Protein AF-A0AAP4X7H2-F1 (afdb_monomer_lite)

Foldseek 3Di:
DVVVVVVVVVVVVVVPLWADQQPLVQLCVLLVVQVVCVVVVNDDADLVSLLSVLLNVLQVQWDWDDDDPLDIATDFDQCQLVLLVLLLVCVVCSVVVPDDDSVSSSSVSSNNNNLQNLCVLLVNNRGDPSNVLSVVSHPPGRRRSSVSSNVVNVSVDD

Radius of gyration: 16.93 Å; chains: 1; bounding box: 60×31×46 Å

Sequence (158 aa):
MYKLLMTILIIVYCSSVFAVEVDVVAACNERDEQKSAWLANSLSTSPVEAFMAGQCIGFESTKVSYWGYDKFSFESFSDLPKSCVEFVEKKEALLSFLSTSLSEAMHAGMCVGAIYKVAFECDRSYQISYLRVAKSINGLSSQGAINYIADHFDCNGY

pLDDT: mean 79.32, std 18.94, range [32.38, 97.06]

Secondary structure (DSSP, 8-state):
-HHHHHHHHHHHHHH--------HHHHHHHHHHHHHHHHTT-----HHHHHHHHHHHHHHHSEEEEEETTEEEEEPPTTHHHHHHHHHHHHHHHHHT-S--HHHHHHHHHHHHHHHHHHHHTT-TTS--HHHHHHTTTT--HHHHHHHHHHHTTTT--

Structure (mmCIF, N/CA/C/O backbone):
data_AF-A0AAP4X7H2-F1
#
_entry.id   AF-A0AAP4X7H2-F1
#
loop_
_atom_site.group_PDB
_atom_site.id
_atom_site.type_symbol
_atom_site.label_atom_id
_atom_site.label_alt_id
_atom_site.label_comp_id
_atom_site.label_asym_id
_atom_site.label_entity_id
_atom_site.label_seq_id
_atom_site.pdbx_PDB_ins_code
_atom_site.Cartn_x
_atom_site.Cartn_y
_atom_site.Cartn_z
_atom_site.occupancy
_atom_site.B_iso_or_equiv
_atom_site.auth_seq_id
_atom_site.auth_comp_id
_atom_site.auth_asym_id
_atom_site.auth_atom_id
_atom_site.pdbx_PDB_model_num
ATOM 1 N N . MET A 1 1 ? -40.773 6.706 -14.229 1.00 42.91 1 MET A N 1
ATOM 2 C CA . MET A 1 1 ? -39.605 7.561 -14.546 1.00 42.91 1 MET A CA 1
ATOM 3 C C . MET A 1 1 ? -38.570 7.611 -13.418 1.00 42.91 1 MET A C 1
ATOM 5 O O . MET A 1 1 ? -37.420 7.324 -13.705 1.00 42.91 1 MET A O 1
ATOM 9 N N . TYR A 1 2 ? -38.940 7.840 -12.148 1.00 40.31 2 TYR A N 1
ATOM 10 C CA . TYR A 1 2 ? -37.986 7.847 -11.015 1.00 40.31 2 TYR A CA 1
ATOM 11 C C . TYR A 1 2 ? -37.196 6.541 -10.802 1.00 40.31 2 TYR A C 1
ATOM 13 O O . TYR A 1 2 ? -36.005 6.587 -10.515 1.00 40.31 2 TYR A O 1
ATOM 21 N N . LYS A 1 3 ? -37.825 5.370 -10.994 1.00 32.53 3 LYS A N 1
ATOM 22 C CA . LYS A 1 3 ? -37.134 4.073 -10.868 1.00 32.53 3 LYS A CA 1
ATOM 23 C C . LYS A 1 3 ? -36.027 3.886 -11.912 1.00 32.53 3 LYS A C 1
ATOM 25 O O . LYS A 1 3 ? -34.976 3.380 -11.567 1.00 32.53 3 LYS A O 1
ATOM 30 N N . LEU A 1 4 ? -36.236 4.357 -13.145 1.00 36.34 4 LEU A N 1
ATOM 31 C CA . LEU A 1 4 ? -35.259 4.231 -14.235 1.00 36.34 4 LEU A CA 1
ATOM 32 C C . LEU A 1 4 ? -34.060 5.175 -14.032 1.00 36.34 4 LEU A C 1
ATOM 34 O O . LEU A 1 4 ? -32.928 4.781 -14.275 1.00 36.34 4 LEU A O 1
ATOM 38 N N . LEU A 1 5 ? -34.303 6.380 -13.500 1.00 40.66 5 LEU A N 1
ATOM 39 C CA . LEU A 1 5 ? -33.258 7.334 -13.103 1.00 40.66 5 LEU A CA 1
ATOM 40 C C . LEU A 1 5 ? -32.390 6.809 -11.947 1.00 40.66 5 LEU A C 1
ATOM 42 O O . LEU A 1 5 ? -31.172 6.940 -12.003 1.00 40.66 5 LEU A O 1
ATOM 46 N N . MET A 1 6 ? -32.990 6.153 -10.946 1.00 43.06 6 MET A N 1
ATOM 47 C CA . MET A 1 6 ? -32.245 5.512 -9.850 1.00 43.06 6 MET A CA 1
ATOM 48 C C . MET A 1 6 ? -31.410 4.320 -10.336 1.00 43.06 6 MET A C 1
ATOM 50 O O . MET A 1 6 ? -30.262 4.172 -9.932 1.00 43.06 6 MET A O 1
ATOM 54 N N . THR A 1 7 ? -31.942 3.496 -11.246 1.00 40.69 7 THR A N 1
ATOM 55 C CA . THR A 1 7 ? -31.187 2.377 -11.831 1.00 40.69 7 THR A CA 1
ATOM 56 C C . THR A 1 7 ? -30.014 2.868 -12.684 1.00 40.69 7 THR A C 1
ATOM 58 O O . THR A 1 7 ? -28.942 2.280 -12.618 1.00 40.69 7 THR A O 1
ATOM 61 N N . ILE A 1 8 ? -30.167 3.976 -13.418 1.00 41.53 8 ILE A N 1
ATOM 62 C CA . ILE A 1 8 ? -29.070 4.585 -14.188 1.00 41.53 8 ILE A CA 1
ATOM 63 C C . ILE A 1 8 ? -27.996 5.172 -13.260 1.00 41.53 8 ILE A C 1
ATOM 65 O O . ILE A 1 8 ? -26.818 4.952 -13.507 1.00 41.53 8 ILE A O 1
ATOM 69 N N . LEU A 1 9 ? -28.367 5.840 -12.161 1.00 40.16 9 LEU A N 1
ATOM 70 C CA . LEU A 1 9 ? -27.412 6.352 -11.163 1.00 40.16 9 LEU A CA 1
ATOM 71 C C . LEU A 1 9 ? -26.606 5.234 -10.480 1.00 40.16 9 LEU A C 1
ATOM 73 O O . LEU A 1 9 ? -25.399 5.375 -10.307 1.00 40.16 9 LEU A O 1
ATOM 77 N N . ILE A 1 10 ? -27.249 4.107 -10.157 1.00 44.62 10 ILE A N 1
ATOM 78 C CA . ILE A 1 10 ? -26.585 2.928 -9.577 1.00 44.62 10 ILE A CA 1
ATOM 79 C C . ILE A 1 10 ? -25.674 2.249 -10.609 1.00 44.62 10 ILE A C 1
ATOM 81 O O . ILE A 1 10 ? -24.564 1.852 -10.272 1.00 44.62 10 ILE A O 1
ATOM 85 N N . ILE A 1 11 ? -26.091 2.161 -11.878 1.00 43.25 11 ILE A N 1
ATOM 86 C CA . ILE A 1 11 ? -25.256 1.607 -12.953 1.00 43.25 11 ILE A CA 1
ATOM 87 C C . ILE A 1 11 ? -24.061 2.520 -13.245 1.00 43.25 11 ILE A C 1
ATOM 89 O O . ILE A 1 11 ? -22.972 2.003 -13.464 1.00 43.25 11 ILE A O 1
ATOM 93 N N . VAL A 1 12 ? -24.210 3.847 -13.191 1.00 37.81 12 VAL A N 1
ATOM 94 C CA . VAL A 1 12 ? -23.091 4.794 -13.345 1.00 37.81 12 VAL A CA 1
ATOM 95 C C . VAL A 1 12 ? -22.103 4.670 -12.178 1.00 37.81 12 VAL A C 1
ATOM 97 O O . VAL A 1 12 ? -20.907 4.585 -12.435 1.00 37.81 12 VAL A O 1
ATOM 100 N N . TYR A 1 13 ? -22.578 4.521 -10.934 1.00 38.72 13 TYR A N 1
ATOM 101 C CA . TYR A 1 13 ? -21.724 4.227 -9.769 1.00 38.72 13 TYR A CA 1
ATOM 102 C C . TYR A 1 13 ? -21.039 2.849 -9.848 1.00 38.72 13 TYR A C 1
ATOM 104 O O . TYR A 1 13 ? -19.882 2.707 -9.464 1.00 38.72 13 TYR A O 1
ATOM 112 N N . CYS A 1 14 ? -21.720 1.827 -10.379 1.00 36.12 14 CYS A N 1
ATOM 113 C CA . CYS A 1 14 ? -21.130 0.504 -10.617 1.00 36.12 14 CYS A CA 1
ATOM 114 C C . CYS A 1 14 ? -20.179 0.473 -11.823 1.00 36.12 14 CYS A C 1
ATOM 116 O O . CYS A 1 14 ? -19.334 -0.415 -11.904 1.00 36.12 14 CYS A O 1
ATOM 118 N N . SER A 1 15 ? -20.309 1.418 -12.757 1.00 32.38 15 SER A N 1
ATOM 119 C CA . SER A 1 15 ? -19.441 1.545 -13.935 1.00 32.38 15 SER A CA 1
ATOM 120 C C . SER A 1 15 ? -18.224 2.422 -13.661 1.00 32.38 15 SER A C 1
ATOM 122 O O . SER A 1 15 ? -17.270 2.359 -14.422 1.00 32.38 15 SER A O 1
ATOM 124 N N . SER A 1 16 ? -18.218 3.209 -12.581 1.00 37.81 16 SER A N 1
ATOM 125 C CA . SER A 1 16 ? -17.093 4.051 -12.168 1.00 37.81 16 SER A CA 1
ATOM 126 C C . SER A 1 16 ? -16.245 3.416 -11.064 1.00 37.81 16 SER A C 1
ATOM 128 O O . SER A 1 16 ? -15.729 4.119 -10.201 1.00 37.81 16 SER A O 1
ATOM 130 N N . VAL A 1 17 ? -16.033 2.093 -11.097 1.00 43.16 17 VAL A N 1
ATOM 131 C CA . VAL A 1 17 ? -14.967 1.422 -10.312 1.00 43.16 17 VAL A CA 1
ATOM 132 C C . VAL A 1 17 ? -13.600 1.671 -10.974 1.00 43.16 17 VAL A C 1
ATOM 134 O O . VAL A 1 17 ? -12.751 0.788 -11.092 1.00 43.16 17 VAL A O 1
ATOM 137 N N . PHE A 1 18 ? -13.416 2.885 -11.488 1.00 38.53 18 PHE A N 1
ATOM 138 C CA . PHE A 1 18 ? -12.208 3.348 -12.137 1.00 38.53 18 PHE A CA 1
ATOM 139 C C . PHE A 1 18 ? -11.407 4.133 -11.105 1.00 38.53 18 PHE A C 1
ATOM 141 O O . PHE A 1 18 ? -11.870 5.154 -10.610 1.00 38.53 18 PHE A O 1
ATOM 148 N N . ALA A 1 19 ? -10.239 3.578 -10.772 1.00 55.75 19 ALA A N 1
ATOM 149 C CA . ALA A 1 19 ? -9.031 4.276 -10.350 1.00 55.75 19 ALA A CA 1
ATOM 150 C C . ALA A 1 19 ? -9.257 5.585 -9.578 1.00 55.75 19 ALA A C 1
ATOM 152 O O . ALA A 1 19 ? -9.227 6.672 -10.148 1.00 55.75 19 ALA A O 1
ATOM 153 N N . VAL A 1 20 ? -9.439 5.473 -8.262 1.00 61.53 20 VAL A N 1
ATOM 154 C CA . VAL A 1 20 ? -9.221 6.622 -7.384 1.00 61.53 20 VAL A CA 1
ATOM 155 C C . VAL A 1 20 ? -7.726 6.657 -7.085 1.00 61.53 20 VAL A C 1
ATOM 157 O O . VAL A 1 20 ? -7.177 5.727 -6.483 1.00 61.53 20 VAL A O 1
ATOM 160 N N . GLU A 1 21 ? -7.066 7.692 -7.593 1.00 77.31 21 GLU A N 1
ATOM 161 C CA . GLU A 1 21 ? -5.711 8.052 -7.191 1.00 77.31 21 GLU A CA 1
ATOM 162 C C . GLU A 1 21 ? -5.691 8.242 -5.670 1.00 77.31 21 GLU A C 1
ATOM 164 O O . GLU A 1 21 ? -6.602 8.852 -5.104 1.00 77.31 21 GLU A O 1
ATOM 169 N N . VAL A 1 22 ? -4.700 7.672 -4.985 1.00 82.69 22 VAL A N 1
ATOM 170 C CA . VAL A 1 22 ? -4.566 7.904 -3.544 1.00 82.69 22 VAL A CA 1
ATOM 171 C C . VAL A 1 22 ? -4.037 9.320 -3.351 1.00 82.69 22 VAL A C 1
ATOM 173 O O . VAL A 1 22 ? -2.914 9.619 -3.753 1.00 82.69 22 VAL A O 1
ATOM 176 N N . ASP A 1 23 ? -4.813 10.174 -2.685 1.00 88.44 23 ASP A N 1
ATOM 177 C CA . ASP A 1 23 ? -4.305 11.444 -2.166 1.00 88.44 23 ASP A CA 1
ATOM 178 C C . ASP A 1 23 ? -3.396 11.157 -0.963 1.00 88.44 23 ASP A C 1
ATOM 180 O O . ASP A 1 23 ? -3.834 11.082 0.187 1.00 88.44 23 ASP A O 1
ATOM 184 N N . VAL A 1 24 ? -2.112 10.929 -1.248 1.00 89.19 24 VAL A N 1
ATOM 185 C CA . VAL A 1 24 ? -1.106 10.575 -0.236 1.00 89.19 24 VAL A CA 1
ATOM 186 C C . VAL A 1 24 ? -0.934 11.699 0.788 1.00 89.19 24 VAL A C 1
ATOM 188 O O . VAL A 1 24 ? -0.700 11.418 1.960 1.00 89.19 24 VAL A O 1
ATOM 191 N N . VAL A 1 25 ? -1.092 12.965 0.384 1.00 90.62 25 VAL A N 1
ATOM 192 C CA . VAL A 1 25 ? -0.962 14.107 1.300 1.00 90.62 25 VAL A CA 1
ATOM 193 C C . VAL A 1 25 ? -2.108 14.099 2.306 1.00 90.62 25 VAL A C 1
ATOM 195 O O . VAL A 1 25 ? -1.859 14.158 3.510 1.00 90.62 25 VAL A O 1
ATOM 198 N N . ALA A 1 26 ? -3.351 13.962 1.839 1.00 89.25 26 ALA A N 1
ATOM 199 C CA . ALA A 1 26 ? -4.508 13.850 2.723 1.00 89.25 26 ALA A CA 1
ATOM 200 C C . ALA A 1 26 ? -4.418 12.609 3.627 1.00 89.25 26 ALA A C 1
ATOM 202 O O . ALA A 1 26 ? -4.647 12.707 4.831 1.00 89.25 26 ALA A O 1
ATOM 203 N N . ALA A 1 27 ? -4.015 11.463 3.073 1.00 88.25 27 ALA A N 1
ATOM 204 C CA . ALA A 1 27 ? -3.822 10.225 3.825 1.00 88.25 27 ALA A CA 1
ATOM 205 C C . ALA A 1 27 ? -2.774 10.362 4.946 1.00 88.25 27 ALA A C 1
ATOM 207 O O . ALA A 1 27 ? -2.969 9.854 6.052 1.00 88.25 27 ALA A O 1
ATOM 208 N N . CYS A 1 28 ? -1.654 11.043 4.683 1.00 92.38 28 CYS A N 1
ATOM 209 C CA . CYS A 1 28 ? -0.603 11.233 5.681 1.00 92.38 28 CYS A CA 1
ATOM 210 C C . CYS A 1 28 ? -0.952 12.293 6.730 1.00 92.38 28 CYS A C 1
ATOM 212 O O . CYS A 1 28 ? -0.629 12.095 7.901 1.00 92.38 28 CYS A O 1
ATOM 214 N N . ASN A 1 29 ? -1.672 13.355 6.352 1.00 90.88 29 ASN A N 1
ATOM 215 C CA . ASN A 1 29 ? -2.226 14.309 7.316 1.00 90.88 29 ASN A CA 1
ATOM 216 C C . ASN A 1 29 ? -3.175 13.609 8.301 1.00 90.88 29 ASN A C 1
ATOM 218 O O . ASN A 1 29 ? -3.053 13.806 9.507 1.00 90.88 29 ASN A O 1
ATOM 222 N N . GLU A 1 30 ? -4.049 12.731 7.801 1.00 88.50 30 GLU A N 1
ATOM 223 C CA . GLU A 1 30 ? -4.972 11.943 8.625 1.00 88.50 30 GLU A CA 1
ATOM 224 C C . GLU A 1 30 ? -4.229 11.009 9.598 1.00 88.50 30 GLU A C 1
ATOM 226 O O . GLU A 1 30 ? -4.541 10.939 10.787 1.00 88.50 30 GLU A O 1
ATOM 231 N N . ARG A 1 31 ? -3.175 10.325 9.131 1.00 89.25 31 ARG A N 1
ATOM 232 C CA . ARG A 1 31 ? -2.303 9.520 10.005 1.00 89.25 31 ARG A CA 1
ATOM 233 C C . ARG A 1 31 ? -1.697 10.366 11.133 1.00 89.25 31 ARG A C 1
ATOM 235 O O . ARG A 1 31 ? -1.638 9.912 12.280 1.00 89.25 31 ARG A O 1
ATOM 242 N N . ASP A 1 32 ? -1.213 11.565 10.819 1.00 89.62 32 ASP A N 1
ATOM 243 C CA . ASP A 1 32 ? -0.568 12.449 11.795 1.00 89.62 32 ASP A CA 1
ATOM 244 C C . ASP A 1 32 ? -1.571 13.037 12.795 1.00 89.62 32 ASP A C 1
ATOM 246 O O . ASP A 1 32 ? -1.255 13.152 13.988 1.00 89.62 32 ASP A O 1
ATOM 250 N N . GLU A 1 33 ? -2.794 13.324 12.347 1.00 85.81 33 GLU A N 1
ATOM 251 C CA . GLU A 1 33 ? -3.917 13.695 13.205 1.00 85.81 33 GLU A CA 1
ATOM 252 C C . GLU A 1 33 ? -4.257 12.565 14.183 1.00 85.81 33 GLU A C 1
ATOM 254 O O . GLU A 1 33 ? -4.240 12.789 15.395 1.00 85.81 33 GLU A O 1
ATOM 259 N N . GLN A 1 34 ? -4.440 11.330 13.704 1.00 81.88 34 GLN A N 1
ATOM 260 C CA . GLN A 1 34 ? -4.718 10.173 14.565 1.00 81.88 34 GLN A CA 1
ATOM 261 C C . GLN A 1 34 ? -3.606 9.910 15.580 1.00 81.88 34 GLN A C 1
ATOM 263 O O . GLN A 1 34 ? -3.880 9.636 16.751 1.00 81.88 34 GLN A O 1
ATOM 268 N N . LYS A 1 35 ? -2.339 10.022 15.165 1.00 83.06 35 LYS A N 1
ATOM 269 C CA . LYS A 1 35 ? -1.193 9.879 16.071 1.00 83.06 35 LYS A CA 1
ATOM 270 C C . LYS A 1 35 ? -1.221 10.942 17.170 1.00 83.06 35 LYS A C 1
ATOM 272 O O . LYS A 1 35 ? -0.977 10.628 18.335 1.00 83.06 35 LYS A O 1
ATOM 277 N N . SER A 1 36 ? -1.532 12.184 16.813 1.00 80.00 36 SER A N 1
ATOM 278 C CA . SER A 1 36 ? -1.613 13.305 17.755 1.00 80.00 36 SER A CA 1
ATOM 279 C C . SER A 1 36 ? -2.810 13.168 18.703 1.00 80.00 36 SER A C 1
ATOM 281 O O . SER A 1 36 ? -2.660 13.349 19.909 1.00 80.00 36 SER A O 1
ATOM 283 N N . ALA A 1 37 ? -3.972 12.768 18.184 1.00 75.69 37 ALA A N 1
ATOM 284 C CA . ALA A 1 37 ? -5.187 12.499 18.947 1.00 75.69 37 ALA A CA 1
ATOM 285 C C . ALA A 1 37 ? -5.008 11.334 19.936 1.00 75.69 37 ALA A C 1
ATOM 287 O O . ALA A 1 37 ? -5.468 11.408 21.077 1.00 75.69 37 ALA A O 1
ATOM 288 N N . TRP A 1 38 ? -4.280 10.286 19.535 1.00 71.62 38 TRP A N 1
ATOM 289 C CA . TRP A 1 38 ? -3.903 9.182 20.419 1.00 71.62 38 TRP A CA 1
ATOM 290 C C . TRP A 1 38 ? -2.991 9.652 21.557 1.00 71.62 38 TRP A C 1
ATOM 292 O O . TRP A 1 38 ? -3.270 9.367 22.719 1.00 71.62 38 TRP A O 1
ATOM 302 N N . LEU A 1 39 ? -1.953 10.439 21.247 1.00 64.69 39 LEU A N 1
ATOM 303 C CA . LEU A 1 39 ? -1.063 11.029 22.258 1.00 64.69 39 LEU A CA 1
ATOM 304 C C . LEU A 1 39 ? -1.802 11.976 23.221 1.00 64.69 39 LEU A C 1
ATOM 306 O O . LEU A 1 39 ? -1.408 12.100 24.380 1.00 64.69 39 LEU A O 1
ATOM 310 N N . ALA A 1 40 ? -2.874 12.620 22.757 1.00 63.81 40 ALA A N 1
ATOM 311 C CA . ALA A 1 40 ? -3.720 13.518 23.540 1.00 63.81 40 ALA A CA 1
ATOM 312 C C . ALA A 1 40 ? -4.904 12.822 24.253 1.00 63.81 40 ALA A C 1
ATOM 314 O O . ALA A 1 40 ? -5.677 13.500 24.930 1.00 63.81 40 ALA A O 1
ATOM 315 N N . ASN A 1 41 ? -5.049 11.491 24.146 1.00 56.72 41 ASN A N 1
ATOM 316 C CA . ASN A 1 41 ? -6.179 10.704 24.675 1.00 56.72 41 ASN A CA 1
ATOM 317 C C . ASN A 1 41 ? -7.575 11.162 24.190 1.00 56.72 41 ASN A C 1
ATOM 319 O O . ASN A 1 41 ? -8.568 11.012 24.904 1.00 56.72 41 ASN A O 1
ATOM 323 N N . SER A 1 42 ? -7.680 11.697 22.973 1.00 54.19 42 SER A N 1
ATOM 324 C CA . SER A 1 42 ? -8.927 12.205 22.387 1.00 54.19 42 SER A CA 1
ATOM 325 C C . SER A 1 42 ? -9.273 11.455 21.096 1.00 54.19 42 SER A C 1
ATOM 327 O O . SER A 1 42 ? -9.137 12.005 20.009 1.00 54.19 42 SER A O 1
ATOM 329 N N . LEU A 1 43 ? -9.683 10.183 21.178 1.00 56.00 43 LEU A N 1
ATOM 330 C CA . LEU A 1 43 ? -10.007 9.404 19.973 1.00 56.00 43 LEU A CA 1
ATOM 331 C C . LEU A 1 43 ? -11.474 9.575 19.545 1.00 56.00 43 LEU A C 1
ATOM 333 O O . LEU A 1 43 ? -12.385 9.071 20.199 1.00 56.00 43 LEU A O 1
ATOM 337 N N . SER A 1 44 ? -11.680 10.195 18.385 1.00 56.41 44 SER A N 1
ATOM 338 C CA . SER A 1 44 ? -12.766 9.849 17.467 1.00 56.41 44 SER A CA 1
ATOM 339 C C . SER A 1 44 ? -12.095 9.485 16.151 1.00 56.41 44 SER A C 1
ATOM 341 O O . SER A 1 44 ? -11.554 10.359 15.491 1.00 56.41 44 SER A O 1
ATOM 343 N N . THR A 1 45 ? -12.069 8.200 15.809 1.00 70.75 45 THR A N 1
ATOM 344 C CA . THR A 1 45 ? -11.523 7.720 14.535 1.00 70.75 45 THR A CA 1
ATOM 345 C C . THR A 1 45 ? -12.549 6.787 13.924 1.00 70.75 45 THR A C 1
ATOM 347 O O . THR A 1 45 ? -12.997 5.833 14.563 1.00 70.75 45 THR A O 1
ATOM 350 N N . SER A 1 46 ? -12.957 7.087 12.704 1.00 81.81 46 SER A N 1
ATOM 351 C CA . SER A 1 46 ? -13.869 6.294 11.897 1.00 81.81 46 SER A CA 1
ATOM 352 C C . SER A 1 46 ? -13.100 5.254 11.071 1.00 81.81 46 SER A C 1
ATOM 354 O O . SER A 1 46 ? -11.902 5.402 10.826 1.00 81.81 46 SER A O 1
ATOM 356 N N . PRO A 1 47 ? -13.762 4.192 10.580 1.00 81.94 47 PRO A N 1
ATOM 357 C CA . PRO A 1 47 ? -13.132 3.255 9.651 1.00 81.94 47 PRO A CA 1
ATOM 358 C C . PRO A 1 47 ? -12.592 3.923 8.375 1.00 81.94 47 PRO A C 1
ATOM 360 O O . PRO A 1 47 ? -11.598 3.462 7.829 1.00 81.94 47 PRO A O 1
ATOM 363 N N . VAL A 1 48 ? -13.209 5.014 7.906 1.00 83.19 48 VAL A N 1
ATOM 364 C CA . VAL A 1 48 ? -12.740 5.755 6.720 1.00 83.19 48 VAL A CA 1
ATOM 365 C C . VAL A 1 48 ? -11.415 6.457 7.010 1.00 83.19 48 VAL A C 1
ATOM 367 O O . VAL A 1 48 ? -10.458 6.300 6.258 1.00 83.19 48 VAL A O 1
ATOM 370 N N . GLU A 1 49 ? -11.342 7.165 8.132 1.00 84.62 49 GLU A N 1
ATOM 371 C CA . GLU A 1 49 ? -10.126 7.822 8.621 1.00 84.62 49 GLU A CA 1
ATOM 372 C C . GLU A 1 49 ? -9.007 6.798 8.869 1.00 84.62 49 GLU A C 1
ATOM 374 O O . GLU A 1 49 ? -7.878 6.966 8.409 1.00 84.62 49 GLU A O 1
ATOM 379 N N . ALA A 1 50 ? -9.314 5.670 9.518 1.00 85.62 50 ALA A N 1
ATOM 380 C CA . ALA A 1 50 ? -8.348 4.589 9.726 1.00 85.62 50 ALA A CA 1
ATO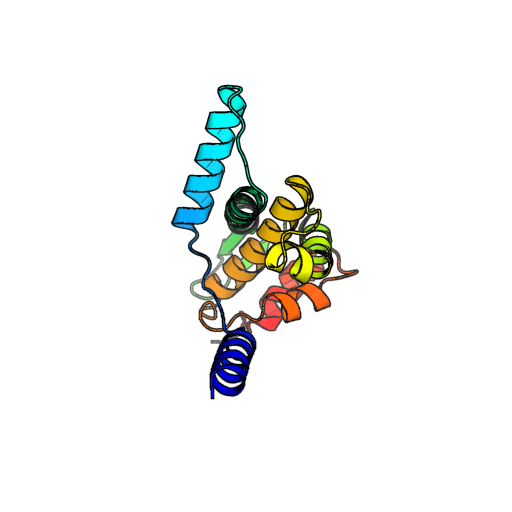M 381 C C . ALA A 1 50 ? -7.842 3.995 8.398 1.00 85.62 50 ALA A C 1
ATOM 383 O O . ALA A 1 50 ? -6.652 3.714 8.256 1.00 85.62 50 ALA A O 1
ATOM 384 N N . PHE A 1 51 ? -8.723 3.836 7.406 1.00 88.31 51 PHE A N 1
ATOM 385 C CA . PHE A 1 51 ? -8.349 3.401 6.061 1.00 88.31 51 PHE A CA 1
ATOM 386 C C . PHE A 1 51 ? -7.421 4.408 5.368 1.00 88.31 51 PHE A C 1
ATOM 388 O O . PHE A 1 51 ? -6.399 4.000 4.819 1.00 88.31 51 PHE A O 1
ATOM 395 N N . MET A 1 52 ? -7.712 5.710 5.445 1.00 89.69 52 MET A N 1
ATOM 396 C CA . MET A 1 52 ? -6.846 6.767 4.906 1.00 89.69 52 MET A CA 1
ATOM 397 C C . MET A 1 52 ? -5.468 6.778 5.578 1.00 89.69 52 MET A C 1
ATOM 399 O O . MET A 1 52 ? -4.449 6.732 4.891 1.00 89.69 52 MET A O 1
ATOM 403 N N . ALA A 1 53 ? -5.410 6.726 6.911 1.00 89.94 53 ALA A N 1
ATOM 404 C CA . ALA A 1 53 ? -4.141 6.615 7.630 1.00 89.94 53 ALA A CA 1
ATOM 405 C C . ALA A 1 53 ? -3.354 5.357 7.211 1.00 89.94 53 ALA A C 1
ATOM 407 O O . ALA A 1 53 ? -2.141 5.408 6.991 1.00 89.94 53 ALA A O 1
ATOM 408 N N . GLY A 1 54 ? -4.058 4.236 7.020 1.00 92.31 54 GLY A N 1
ATOM 409 C CA . GLY A 1 54 ? -3.503 3.001 6.477 1.00 92.31 54 GLY A CA 1
ATOM 410 C C . GLY A 1 54 ? -2.853 3.184 5.104 1.00 92.31 54 GLY A C 1
ATOM 411 O O . GLY A 1 54 ? -1.751 2.679 4.892 1.00 92.31 54 GLY A O 1
ATOM 412 N N . GLN A 1 55 ? -3.478 3.933 4.187 1.00 94.50 55 GLN A N 1
ATOM 413 C CA . GLN A 1 55 ? -2.906 4.224 2.864 1.00 94.50 55 GLN A CA 1
ATOM 414 C C . GLN A 1 55 ? -1.544 4.912 2.972 1.00 94.50 55 GLN A C 1
ATOM 416 O O . GLN A 1 55 ? -0.597 4.486 2.313 1.00 94.50 55 GLN A O 1
ATOM 421 N N . CYS A 1 56 ? -1.408 5.913 3.845 1.00 95.25 56 CYS A N 1
ATOM 422 C CA . CYS A 1 56 ? -0.114 6.554 4.071 1.00 95.25 56 CYS A CA 1
ATOM 423 C C . CYS A 1 56 ? 0.925 5.564 4.619 1.00 95.25 56 CYS A C 1
ATOM 425 O O . CYS A 1 56 ? 2.034 5.469 4.093 1.00 95.25 56 CYS A O 1
ATOM 427 N N . ILE A 1 57 ? 0.556 4.771 5.633 1.00 95.88 57 ILE A N 1
ATOM 428 C CA . ILE A 1 57 ? 1.458 3.779 6.237 1.00 95.88 57 ILE A CA 1
ATOM 429 C C . ILE A 1 57 ? 1.952 2.779 5.185 1.00 95.88 57 ILE A C 1
ATOM 431 O O . ILE A 1 57 ? 3.149 2.502 5.120 1.00 95.88 57 ILE A O 1
ATOM 435 N N . GLY A 1 58 ? 1.056 2.242 4.354 1.00 96.88 58 GLY A N 1
ATOM 436 C CA . GLY A 1 58 ? 1.417 1.298 3.295 1.00 96.88 58 GLY A CA 1
ATOM 437 C C . GLY A 1 58 ? 2.324 1.909 2.229 1.00 96.88 58 GLY A C 1
ATOM 438 O O . GLY A 1 58 ? 3.271 1.259 1.783 1.00 96.88 58 GLY A O 1
ATOM 439 N N . PHE A 1 59 ? 2.060 3.165 1.860 1.00 96.25 59 PHE A N 1
ATOM 440 C CA . PHE A 1 59 ? 2.866 3.911 0.899 1.00 96.25 59 PHE A CA 1
ATOM 441 C C . PHE A 1 59 ? 4.293 4.136 1.411 1.00 96.25 59 PHE A C 1
ATOM 443 O O . PHE A 1 59 ? 5.251 3.810 0.717 1.00 96.25 59 PHE A O 1
ATOM 450 N N . GLU A 1 60 ? 4.451 4.633 2.640 1.00 96.00 60 GLU A N 1
ATOM 451 C CA . GLU A 1 60 ? 5.769 4.903 3.230 1.00 96.00 60 GLU A CA 1
ATOM 452 C C . GLU A 1 60 ? 6.540 3.633 3.607 1.00 96.00 60 GLU A C 1
ATOM 454 O O . GLU A 1 60 ? 7.769 3.599 3.529 1.00 96.00 60 GLU A O 1
ATOM 459 N N . SER A 1 61 ? 5.832 2.577 4.016 1.00 96.62 61 SER A N 1
ATOM 460 C CA . SER A 1 61 ? 6.457 1.295 4.371 1.00 96.62 61 SER A CA 1
ATOM 461 C C . SER A 1 61 ? 6.965 0.531 3.147 1.00 96.62 61 SER A C 1
ATOM 463 O O . SER A 1 61 ? 7.790 -0.370 3.291 1.00 96.62 61 SER A O 1
ATOM 465 N N . THR A 1 62 ? 6.485 0.885 1.953 1.00 96.00 62 THR A N 1
ATOM 466 C CA . THR A 1 62 ? 6.959 0.345 0.677 1.00 96.00 62 THR A CA 1
ATOM 467 C C . THR A 1 62 ? 8.133 1.186 0.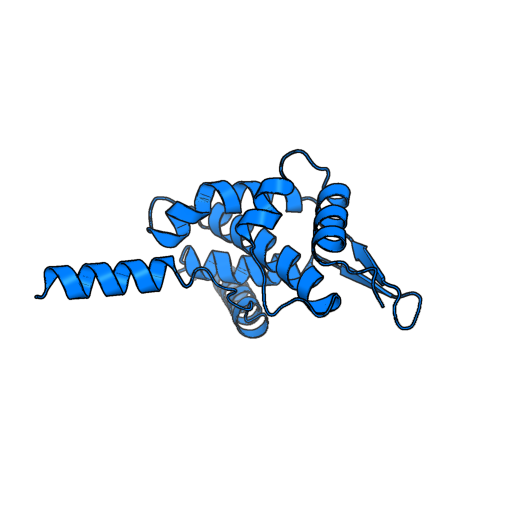189 1.00 96.00 62 THR A C 1
ATOM 469 O O . THR A 1 62 ? 7.960 2.251 -0.408 1.00 96.00 62 THR A O 1
ATOM 472 N N . LYS A 1 63 ? 9.354 0.730 0.468 1.00 93.81 63 LYS A N 1
ATOM 473 C CA . LYS A 1 63 ? 10.560 1.496 0.130 1.00 93.81 63 LYS A CA 1
ATOM 474 C C . LYS A 1 63 ? 10.985 1.247 -1.304 1.00 93.81 63 LYS A C 1
ATOM 476 O O . LYS A 1 63 ? 10.793 0.156 -1.833 1.00 93.81 63 LYS A O 1
ATOM 481 N N . VAL A 1 64 ? 11.625 2.253 -1.886 1.00 91.31 64 VAL A N 1
ATOM 482 C CA . VAL A 1 64 ? 12.199 2.198 -3.228 1.00 91.31 64 VAL A CA 1
ATOM 483 C C . VAL A 1 64 ? 13.695 2.423 -3.109 1.00 91.31 64 VAL A C 1
ATOM 485 O O . VAL A 1 64 ? 14.132 3.396 -2.493 1.00 91.31 64 VAL A O 1
ATOM 488 N N . SER A 1 65 ? 14.468 1.523 -3.700 1.00 89.88 65 SER A N 1
ATOM 489 C CA . SER A 1 65 ? 15.921 1.640 -3.795 1.00 89.88 65 SER A CA 1
ATOM 490 C C . SER A 1 65 ? 16.302 1.843 -5.251 1.00 89.88 65 SER A C 1
ATOM 492 O O . SER A 1 65 ? 15.912 1.031 -6.082 1.00 89.88 65 SER A O 1
ATOM 494 N N . TYR A 1 66 ? 17.074 2.889 -5.551 1.00 86.94 66 TYR A N 1
ATOM 495 C CA . TYR A 1 66 ? 17.529 3.213 -6.907 1.00 86.94 66 TYR A CA 1
ATOM 496 C C . TYR A 1 66 ? 19.017 2.889 -7.059 1.00 86.94 66 TYR A C 1
ATOM 498 O O . TYR A 1 66 ? 19.826 3.208 -6.187 1.00 86.94 66 TYR A O 1
ATOM 506 N N . TRP A 1 67 ? 19.395 2.288 -8.183 1.00 84.31 67 TRP A N 1
ATOM 507 C CA . TRP A 1 67 ? 20.795 1.968 -8.517 1.00 84.31 67 TRP A CA 1
ATOM 508 C C . TRP A 1 67 ? 21.144 2.285 -9.976 1.00 84.31 67 TRP A C 1
ATOM 510 O O . TRP A 1 67 ? 22.114 1.774 -10.537 1.00 84.31 67 TRP A O 1
ATOM 520 N N . GLY A 1 68 ? 20.347 3.145 -10.598 1.00 77.50 68 GLY A N 1
ATOM 521 C CA . GLY A 1 68 ? 20.519 3.670 -11.946 1.00 77.50 68 GLY A CA 1
ATOM 522 C C . GLY A 1 68 ? 19.408 4.670 -12.253 1.00 77.50 68 GLY A C 1
ATOM 523 O O . GLY A 1 68 ? 18.526 4.865 -11.421 1.00 77.50 68 GLY A O 1
ATOM 524 N N . TYR A 1 69 ? 19.456 5.294 -13.433 1.00 69.44 69 TYR A N 1
ATOM 525 C CA . TYR A 1 69 ? 18.453 6.287 -13.844 1.00 69.44 69 TYR A CA 1
ATOM 526 C C . TYR A 1 69 ? 17.040 5.679 -13.909 1.00 69.44 69 TYR A C 1
ATOM 528 O O . TYR A 1 69 ? 16.114 6.252 -13.354 1.00 69.44 69 TYR A O 1
ATOM 536 N N . ASP A 1 70 ? 16.930 4.458 -14.446 1.00 70.56 70 ASP A N 1
ATOM 537 C CA . ASP A 1 70 ? 15.650 3.757 -14.657 1.00 70.56 70 ASP A CA 1
ATOM 538 C C . ASP A 1 70 ? 15.629 2.378 -13.977 1.00 70.56 70 ASP A C 1
ATOM 540 O O . ASP A 1 70 ? 14.952 1.447 -14.404 1.00 70.56 70 ASP A O 1
ATOM 544 N N . LYS A 1 71 ? 16.456 2.195 -12.937 1.00 79.69 71 LYS A N 1
ATOM 545 C CA . LYS A 1 71 ? 16.559 0.915 -12.228 1.00 79.69 71 LYS A CA 1
ATOM 546 C C . LYS A 1 71 ? 16.308 1.093 -10.748 1.00 79.69 71 LYS A C 1
ATOM 548 O O . LYS A 1 71 ? 17.125 1.689 -10.039 1.00 79.69 71 LYS A O 1
ATOM 553 N N . PHE A 1 72 ? 15.216 0.497 -10.299 1.00 86.81 72 PHE A N 1
ATOM 554 C CA . PHE A 1 72 ? 14.831 0.468 -8.905 1.00 86.81 72 PHE A CA 1
ATOM 555 C C . PHE A 1 72 ? 14.266 -0.894 -8.507 1.00 86.81 72 PHE A C 1
ATOM 557 O O . PHE A 1 72 ? 13.876 -1.702 -9.348 1.00 86.81 72 PHE A O 1
ATOM 564 N N . SER A 1 73 ? 14.212 -1.142 -7.204 1.00 89.62 73 SER A N 1
ATOM 565 C CA . SER A 1 73 ? 13.383 -2.204 -6.636 1.00 89.62 73 SER A CA 1
ATOM 566 C C . SER A 1 73 ? 12.565 -1.710 -5.473 1.00 89.62 73 SER A C 1
ATOM 568 O O . SER A 1 73 ? 12.909 -0.725 -4.818 1.00 89.62 73 SER A O 1
ATOM 570 N N . PHE A 1 74 ? 11.570 -2.518 -5.142 1.00 93.00 74 PHE A N 1
ATOM 571 C CA . PHE A 1 74 ? 10.746 -2.330 -3.973 1.00 93.00 74 PHE A CA 1
ATOM 572 C C . PHE A 1 74 ? 11.141 -3.271 -2.841 1.00 93.00 74 PHE A C 1
ATOM 574 O O . PHE A 1 74 ? 11.335 -4.475 -3.041 1.00 93.00 74 PHE A O 1
ATOM 581 N N . GLU A 1 75 ? 11.187 -2.723 -1.635 1.00 93.38 75 GLU A N 1
ATOM 582 C CA . GLU A 1 75 ? 11.214 -3.506 -0.406 1.00 93.38 75 GLU A CA 1
ATOM 583 C C . GLU A 1 75 ? 9.801 -3.563 0.173 1.00 93.38 75 GLU A C 1
ATOM 585 O O . GLU A 1 75 ? 9.143 -2.535 0.358 1.00 93.38 75 GLU A O 1
ATOM 590 N N . SER A 1 76 ? 9.333 -4.778 0.461 1.00 93.81 76 SER A N 1
ATOM 591 C CA . SER A 1 76 ? 8.048 -4.987 1.130 1.00 93.81 76 SER A CA 1
ATOM 592 C C . SER A 1 76 ? 8.139 -4.714 2.635 1.00 93.81 76 SER A C 1
ATOM 594 O O . SER A 1 76 ? 9.202 -4.802 3.243 1.00 93.81 76 SER A O 1
ATOM 596 N N . PHE A 1 77 ? 6.982 -4.533 3.271 1.00 94.88 77 PHE A N 1
ATOM 597 C CA . PHE A 1 77 ? 6.798 -4.670 4.720 1.00 94.88 77 PHE A CA 1
ATOM 598 C C . PHE A 1 77 ? 6.139 -6.012 5.072 1.00 94.88 77 PHE A C 1
ATOM 600 O O . PHE A 1 77 ? 5.482 -6.620 4.223 1.00 94.88 77 PHE A O 1
ATOM 607 N N . SER A 1 78 ? 6.316 -6.487 6.313 1.00 92.50 78 SER A N 1
ATOM 608 C CA . SER A 1 78 ? 5.879 -7.824 6.760 1.00 92.50 78 SER A CA 1
ATOM 609 C C . SER A 1 78 ? 4.393 -8.077 6.518 1.00 92.50 78 SER A C 1
ATOM 611 O O . SER A 1 78 ? 4.014 -9.142 6.033 1.00 92.50 78 SER A O 1
ATOM 613 N N . ASP A 1 79 ? 3.569 -7.071 6.786 1.00 93.75 79 ASP A N 1
ATOM 614 C CA . ASP A 1 79 ? 2.119 -7.227 6.860 1.00 93.75 79 ASP A CA 1
ATOM 615 C C . ASP A 1 79 ? 1.422 -7.071 5.506 1.00 93.75 79 ASP A C 1
ATOM 617 O O . ASP A 1 79 ? 0.204 -7.203 5.444 1.00 93.75 79 ASP A O 1
ATOM 621 N N . LEU A 1 80 ? 2.158 -6.831 4.412 1.00 95.44 80 LEU A N 1
ATOM 622 C CA . LEU A 1 80 ? 1.572 -6.576 3.092 1.00 95.44 80 LEU A CA 1
ATOM 623 C C . LEU A 1 80 ? 0.581 -7.671 2.644 1.00 95.44 80 LEU A C 1
ATOM 625 O O . LEU A 1 80 ? -0.546 -7.316 2.287 1.00 95.44 80 LEU A O 1
ATOM 629 N N . PRO A 1 81 ? 0.905 -8.982 2.708 1.00 94.94 81 PRO A N 1
ATOM 630 C CA . PRO A 1 81 ? -0.045 -10.016 2.300 1.00 94.94 81 PRO A CA 1
ATOM 631 C C . PRO A 1 81 ? -1.314 -10.019 3.156 1.00 94.94 81 PRO A C 1
ATOM 633 O O . PRO A 1 81 ? -2.418 -10.062 2.615 1.00 94.94 81 PRO A O 1
ATOM 636 N N . LYS A 1 82 ? -1.168 -9.902 4.483 1.00 94.00 82 LYS A N 1
ATOM 637 C CA . LYS A 1 82 ? -2.296 -9.836 5.424 1.00 94.00 82 LYS A CA 1
ATOM 638 C C . LYS A 1 82 ? -3.172 -8.615 5.139 1.00 94.00 82 LYS A C 1
ATOM 640 O O . LYS A 1 82 ? -4.380 -8.751 4.998 1.00 94.00 82 LYS A O 1
ATOM 645 N N . SER A 1 83 ? -2.561 -7.444 4.991 1.00 94.00 83 SER A N 1
ATOM 646 C CA . SER A 1 83 ? -3.237 -6.193 4.648 1.00 94.00 83 SER A CA 1
ATOM 647 C C . SER A 1 83 ? -4.049 -6.309 3.356 1.00 94.00 83 SER A C 1
ATOM 649 O O . SER A 1 83 ? -5.164 -5.797 3.272 1.00 94.00 83 SER A O 1
ATOM 651 N N . CYS A 1 84 ? -3.530 -7.018 2.349 1.00 94.50 84 CYS A N 1
ATOM 652 C CA . CYS A 1 84 ? -4.258 -7.237 1.104 1.00 94.50 84 CYS A CA 1
ATOM 653 C C . CYS A 1 84 ? -5.382 -8.269 1.214 1.00 94.50 84 CYS A C 1
ATOM 655 O O . CYS A 1 84 ? -6.401 -8.101 0.547 1.00 94.50 84 CYS A O 1
ATOM 657 N N . VAL A 1 85 ? -5.263 -9.279 2.080 1.00 91.75 85 VAL A N 1
ATOM 658 C CA . VAL A 1 85 ? -6.387 -10.169 2.417 1.00 91.75 85 VAL A CA 1
ATOM 659 C C . VAL A 1 85 ? -7.510 -9.377 3.090 1.00 91.75 85 VAL A C 1
ATOM 661 O O . VAL A 1 85 ? -8.645 -9.434 2.622 1.00 91.75 85 VAL A O 1
ATOM 664 N N . GLU A 1 86 ? -7.184 -8.551 4.088 1.00 89.88 86 GLU A N 1
ATOM 665 C CA . GLU A 1 86 ? -8.155 -7.682 4.769 1.00 89.88 86 GLU A CA 1
ATOM 666 C C . GLU A 1 86 ? -8.855 -6.737 3.787 1.00 89.88 86 GLU A C 1
ATOM 668 O O . GLU A 1 86 ? -10.078 -6.613 3.794 1.00 89.88 86 GLU A O 1
ATOM 673 N N . PHE A 1 87 ? -8.110 -6.118 2.866 1.00 90.62 87 PHE A N 1
ATOM 674 C CA . PHE A 1 87 ? -8.712 -5.293 1.819 1.00 90.62 87 PHE A CA 1
ATOM 675 C C . PHE A 1 87 ? -9.710 -6.078 0.954 1.00 90.62 87 PHE A C 1
ATOM 677 O O . PHE A 1 87 ? -10.798 -5.582 0.660 1.00 90.62 87 PHE A O 1
ATOM 684 N N . VAL A 1 88 ? -9.369 -7.306 0.550 1.00 89.31 88 VAL A N 1
ATOM 685 C CA . VAL A 1 88 ? -10.240 -8.153 -0.280 1.00 89.31 88 VAL A CA 1
ATOM 686 C C . VAL A 1 88 ? -11.506 -8.560 0.475 1.00 89.31 88 VAL A C 1
ATOM 688 O O . VAL A 1 88 ? -12.594 -8.483 -0.100 1.00 89.31 88 VAL A O 1
ATOM 691 N N . GLU A 1 89 ? -11.376 -8.960 1.741 1.00 84.81 89 GLU A N 1
ATOM 692 C CA . GLU A 1 89 ? -12.488 -9.380 2.601 1.00 84.81 89 GLU A CA 1
ATOM 693 C C . GLU A 1 89 ? -13.409 -8.211 2.967 1.00 84.81 89 GLU A C 1
ATOM 695 O O . GLU A 1 89 ? -14.634 -8.347 2.968 1.00 84.81 89 GLU A O 1
ATOM 700 N N . LYS A 1 90 ? -12.833 -7.035 3.231 1.00 72.94 90 LYS A N 1
ATOM 701 C CA . LYS A 1 90 ? -13.563 -5.866 3.726 1.00 72.94 90 LYS A CA 1
ATOM 702 C C . LYS A 1 90 ? -13.980 -4.891 2.640 1.00 72.94 90 LYS A C 1
ATOM 704 O O . LYS A 1 90 ? -14.701 -3.956 2.963 1.00 72.94 90 LYS A O 1
ATOM 709 N N . LYS A 1 91 ? -13.634 -5.090 1.361 1.00 69.06 91 LYS A N 1
ATOM 710 C CA . LYS A 1 91 ? -14.015 -4.150 0.283 1.00 69.06 91 LYS A CA 1
ATOM 711 C C . LYS A 1 91 ? -15.515 -3.839 0.267 1.00 69.06 91 LYS A C 1
ATOM 713 O O . LYS A 1 91 ? -15.908 -2.718 -0.020 1.00 69.06 91 LYS A O 1
ATOM 718 N N . GLU A 1 92 ? -16.360 -4.836 0.546 1.00 58.88 92 GLU A N 1
ATOM 719 C CA . GLU A 1 92 ? -17.813 -4.653 0.533 1.00 58.88 92 GLU A CA 1
ATOM 720 C C . GLU A 1 92 ? -18.287 -4.007 1.829 1.00 58.88 92 GLU A C 1
ATOM 722 O O . GLU A 1 92 ? -19.186 -3.181 1.778 1.00 58.88 92 GLU A O 1
ATOM 727 N N . ALA A 1 93 ? -17.633 -4.285 2.958 1.00 56.31 93 ALA A N 1
ATOM 728 C CA . ALA A 1 93 ? -17.929 -3.706 4.267 1.00 56.31 93 ALA A CA 1
ATOM 729 C C . ALA A 1 93 ? -17.473 -2.237 4.396 1.00 56.31 93 ALA A C 1
ATOM 731 O O . ALA A 1 93 ? -18.233 -1.408 4.890 1.00 56.31 93 ALA A O 1
ATOM 732 N N . LEU A 1 94 ? -16.301 -1.881 3.858 1.00 55.31 94 LEU A N 1
ATOM 733 C CA . LEU A 1 94 ? -15.796 -0.505 3.755 1.00 55.31 94 LEU A CA 1
ATOM 734 C C . LEU A 1 94 ? -16.687 0.370 2.860 1.00 55.31 94 LEU A C 1
ATOM 736 O O . LEU A 1 94 ? -16.839 1.558 3.123 1.00 55.31 94 LEU A O 1
ATOM 740 N N . LEU A 1 95 ? -17.319 -0.223 1.839 1.00 52.06 95 LEU A N 1
ATOM 741 C CA . LEU A 1 95 ? -18.282 0.450 0.958 1.00 52.06 95 LEU A CA 1
ATOM 742 C C . LEU A 1 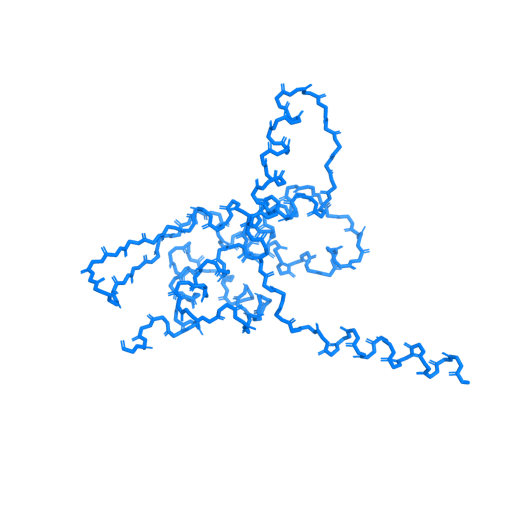95 ? -19.730 0.426 1.491 1.00 52.06 95 LEU A 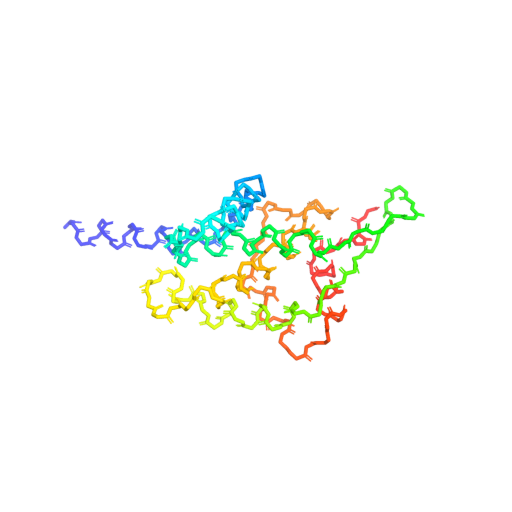C 1
ATOM 744 O O . LEU A 1 95 ? -20.566 1.171 0.983 1.00 52.06 95 LEU A O 1
ATOM 748 N N . SER A 1 96 ? -20.047 -0.412 2.488 1.00 49.34 96 SER A N 1
ATOM 749 C CA . SER A 1 96 ? -21.413 -0.591 3.025 1.00 49.34 96 SER A CA 1
ATOM 750 C C . SER A 1 96 ? -21.568 -0.302 4.525 1.00 49.34 96 SER A C 1
ATOM 752 O O . SER A 1 96 ? -22.647 -0.521 5.071 1.00 49.34 96 SER A O 1
ATOM 754 N N . PHE A 1 97 ? -20.535 0.229 5.192 1.00 50.78 97 PHE A N 1
ATOM 755 C CA . PHE A 1 97 ? -20.524 0.601 6.619 1.00 50.78 97 PHE A CA 1
ATOM 756 C C . PHE A 1 97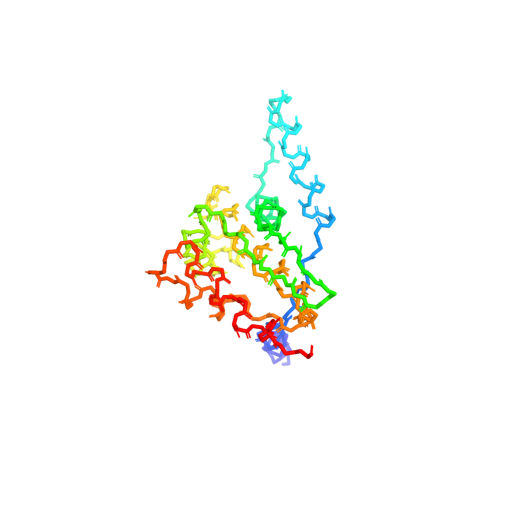 ? -20.850 -0.538 7.610 1.00 50.78 97 PHE A C 1
ATOM 758 O O . PHE A 1 97 ? -21.175 -0.279 8.769 1.00 50.78 97 PHE A O 1
ATOM 765 N N . LEU A 1 98 ? -20.752 -1.806 7.197 1.00 50.62 98 LEU A N 1
ATOM 766 C CA . LEU A 1 98 ? -20.928 -2.959 8.089 1.00 50.62 98 LEU A CA 1
ATOM 767 C C . LEU A 1 98 ? -19.610 -3.338 8.788 1.00 50.62 98 LEU A C 1
ATOM 769 O O . LEU A 1 98 ? -18.531 -3.087 8.257 1.00 50.62 98 LEU A O 1
ATOM 773 N N . SER A 1 99 ? -19.732 -3.906 9.999 1.00 62.91 99 SER A N 1
ATOM 774 C CA . SER A 1 99 ? -18.726 -4.074 11.073 1.00 62.91 99 SER A CA 1
ATOM 775 C C . SER A 1 99 ? -17.260 -4.249 10.633 1.00 62.91 99 SER A C 1
ATOM 777 O O . SER A 1 99 ? -16.699 -5.345 10.690 1.00 62.91 99 SER A O 1
ATOM 779 N N . THR A 1 100 ? -16.625 -3.155 10.229 1.00 71.19 100 THR A N 1
ATOM 780 C CA . THR A 1 100 ? -15.187 -3.098 9.968 1.00 71.19 100 THR A CA 1
ATOM 781 C C . THR A 1 100 ? -14.551 -2.417 11.163 1.00 71.19 100 THR A C 1
ATOM 783 O O . THR A 1 100 ? -14.886 -1.275 11.484 1.00 71.19 100 THR A O 1
ATOM 786 N N . SER A 1 101 ? -13.678 -3.128 11.867 1.00 83.56 101 SER A N 1
ATOM 787 C CA . SER A 1 101 ? -12.909 -2.532 12.954 1.00 83.56 101 SER A CA 1
ATOM 788 C C . SER A 1 101 ? -11.896 -1.524 12.404 1.00 83.56 101 SER A C 1
ATOM 790 O O . SER A 1 101 ? -11.472 -1.610 11.250 1.00 83.56 101 SER A O 1
ATOM 792 N N . LEU A 1 102 ? -11.455 -0.583 13.243 1.00 85.31 102 LEU A N 1
ATOM 793 C CA . LEU A 1 102 ? -10.431 0.395 12.854 1.00 85.31 102 LEU A CA 1
ATOM 794 C C . LEU A 1 102 ? -9.127 -0.283 12.408 1.00 85.31 102 LEU A C 1
ATOM 796 O O . LEU A 1 102 ? -8.487 0.165 11.464 1.00 85.31 102 LEU A O 1
ATOM 800 N N . SER A 1 103 ? -8.761 -1.402 13.043 1.00 87.25 103 SER A N 1
ATOM 801 C CA . SER A 1 103 ? -7.563 -2.164 12.678 1.00 87.25 103 SER A CA 1
ATOM 802 C C . SER A 1 103 ? -7.684 -2.822 11.302 1.00 87.25 103 SER A C 1
ATOM 804 O O . SER A 1 103 ? -6.737 -2.755 10.522 1.00 87.25 103 SER A O 1
ATOM 806 N N . GLU A 1 104 ? -8.835 -3.419 10.984 1.00 86.50 104 GLU A N 1
ATOM 807 C CA . GLU A 1 104 ? -9.089 -4.018 9.665 1.00 86.50 104 GLU A CA 1
ATOM 808 C C . GLU A 1 104 ? -9.110 -2.943 8.571 1.00 86.50 104 GLU A C 1
ATOM 810 O O . GLU A 1 104 ? -8.507 -3.122 7.515 1.00 86.50 104 GLU A O 1
ATOM 815 N N . ALA A 1 105 ? -9.741 -1.794 8.838 1.00 86.19 105 ALA A N 1
ATOM 816 C CA . ALA A 1 105 ? -9.763 -0.670 7.908 1.00 86.19 105 ALA A CA 1
ATOM 817 C C . ALA A 1 105 ? -8.354 -0.122 7.633 1.00 86.19 105 ALA A C 1
ATOM 819 O O . ALA A 1 105 ? -7.989 0.091 6.477 1.00 86.19 105 ALA A O 1
ATOM 820 N N . MET A 1 106 ? -7.533 0.030 8.673 1.00 90.00 106 MET A N 1
ATOM 821 C CA . MET A 1 106 ? -6.140 0.451 8.538 1.00 90.00 106 MET A CA 1
ATOM 822 C C . MET A 1 106 ? -5.310 -0.554 7.729 1.00 90.00 106 MET A C 1
ATOM 824 O O . MET A 1 106 ? -4.602 -0.154 6.806 1.00 90.00 106 MET A O 1
ATOM 828 N N . HIS A 1 107 ? -5.438 -1.857 7.998 1.00 92.56 107 HIS A N 1
ATOM 829 C CA . HIS A 1 107 ? -4.783 -2.897 7.198 1.00 92.56 107 HIS A CA 1
ATOM 830 C C . HIS A 1 107 ? -5.224 -2.853 5.729 1.00 92.56 107 HIS A C 1
ATOM 832 O O . HIS A 1 107 ? -4.384 -2.891 4.828 1.00 92.56 107 HIS A O 1
ATOM 838 N N . ALA A 1 108 ? -6.522 -2.700 5.470 1.00 90.94 108 ALA A N 1
ATOM 839 C CA . ALA A 1 108 ? -7.038 -2.555 4.116 1.00 90.94 108 ALA A CA 1
ATOM 840 C C . ALA A 1 108 ? -6.443 -1.325 3.400 1.00 90.94 108 ALA A C 1
ATOM 842 O O . ALA A 1 108 ? -6.055 -1.412 2.232 1.00 90.94 108 ALA A O 1
ATOM 843 N N . GLY A 1 109 ? -6.298 -0.206 4.117 1.00 91.69 109 GLY A N 1
ATOM 844 C CA . GLY A 1 109 ? -5.626 1.000 3.638 1.00 91.69 109 GLY A CA 1
ATOM 845 C C . GLY A 1 109 ? -4.160 0.757 3.283 1.00 91.69 109 GLY A C 1
ATOM 846 O O . GLY A 1 109 ? -3.721 1.140 2.200 1.00 91.69 109 GLY A O 1
ATOM 847 N N . MET A 1 110 ? -3.414 0.047 4.137 1.00 95.69 110 MET A N 1
ATOM 848 C CA . MET A 1 110 ? -2.001 -0.281 3.894 1.00 95.69 110 MET A CA 1
ATOM 849 C C . MET A 1 110 ? -1.790 -1.044 2.585 1.00 95.69 110 MET A C 1
ATOM 851 O O . MET A 1 110 ? -0.822 -0.776 1.876 1.00 95.69 110 MET A O 1
ATOM 855 N N . CYS A 1 111 ? -2.690 -1.966 2.227 1.00 95.69 111 CYS A N 1
ATOM 856 C CA . CYS A 1 111 ? -2.605 -2.643 0.931 1.00 95.69 111 CYS A CA 1
ATOM 857 C C . CYS A 1 111 ? -2.741 -1.652 -0.234 1.00 95.69 111 CYS A C 1
ATOM 859 O O . CYS A 1 111 ? -1.936 -1.668 -1.164 1.00 95.69 111 CYS A O 1
ATOM 861 N N . VAL A 1 112 ? -3.740 -0.766 -0.173 1.00 94.62 112 VAL A N 1
ATOM 862 C CA . VAL A 1 112 ? -3.992 0.236 -1.219 1.00 94.62 112 VAL A CA 1
ATOM 863 C C . VAL A 1 112 ? -2.811 1.194 -1.360 1.00 94.62 112 VAL A C 1
ATOM 865 O O . VAL A 1 112 ? -2.355 1.425 -2.477 1.00 94.62 112 VAL A O 1
ATOM 868 N N . GLY A 1 113 ? -2.264 1.678 -0.243 1.00 95.50 113 GLY A N 1
ATOM 869 C CA . GLY A 1 113 ? -1.077 2.534 -0.227 1.00 95.50 113 GLY A CA 1
ATOM 870 C C . GLY A 1 113 ? 0.155 1.883 -0.853 1.00 95.50 113 GLY A C 1
ATOM 871 O O . GLY A 1 113 ? 0.853 2.514 -1.642 1.00 95.50 113 GLY A O 1
ATOM 872 N N . ALA A 1 114 ? 0.394 0.604 -0.554 1.00 97.06 114 ALA A N 1
ATOM 873 C CA . ALA A 1 114 ? 1.513 -0.151 -1.112 1.00 97.06 114 ALA A CA 1
ATOM 874 C C . ALA A 1 114 ? 1.384 -0.355 -2.628 1.00 97.06 114 ALA A C 1
ATOM 876 O O . ALA A 1 114 ? 2.324 -0.100 -3.379 1.00 97.06 114 ALA A O 1
ATOM 877 N N . ILE A 1 115 ? 0.196 -0.765 -3.091 1.00 96.06 115 ILE A N 1
ATOM 878 C CA . ILE A 1 115 ? -0.100 -0.916 -4.522 1.00 96.06 115 ILE A CA 1
ATOM 879 C C . ILE A 1 115 ? 0.065 0.429 -5.237 1.00 96.06 115 ILE A C 1
ATOM 881 O O . ILE A 1 115 ? 0.667 0.482 -6.308 1.00 96.06 115 ILE A O 1
ATOM 885 N N . TYR A 1 116 ? -0.445 1.508 -4.636 1.00 95.62 116 TYR A N 1
ATOM 886 C CA . TYR A 1 116 ? -0.327 2.852 -5.187 1.00 95.62 116 TYR A CA 1
ATOM 887 C C . TYR A 1 116 ? 1.128 3.307 -5.285 1.00 95.62 116 TYR A C 1
ATOM 889 O O . TYR A 1 116 ? 1.517 3.822 -6.326 1.00 95.62 116 TYR A O 1
ATOM 897 N N . LYS A 1 117 ? 1.950 3.073 -4.251 1.00 95.12 117 LYS A N 1
ATOM 898 C CA . LYS A 1 117 ? 3.380 3.409 -4.269 1.00 95.12 117 LYS A CA 1
ATOM 899 C C . LYS A 1 117 ? 4.090 2.766 -5.451 1.00 95.12 117 LYS A C 1
ATOM 901 O O . LYS A 1 117 ? 4.792 3.457 -6.176 1.00 95.12 117 LYS A O 1
ATOM 906 N N . VAL A 1 118 ? 3.882 1.467 -5.661 1.00 94.50 118 VAL A N 1
ATOM 907 C CA . VAL A 1 118 ? 4.493 0.761 -6.794 1.00 94.50 118 VAL A CA 1
ATOM 908 C C . VAL A 1 118 ? 4.004 1.339 -8.117 1.00 94.50 118 VAL A C 1
ATOM 910 O O . VAL A 1 118 ? 4.814 1.708 -8.956 1.00 94.50 118 VAL A O 1
ATOM 913 N N . ALA A 1 119 ? 2.690 1.488 -8.292 1.00 93.31 119 ALA A N 1
ATOM 914 C CA . ALA A 1 119 ? 2.128 2.051 -9.516 1.00 93.31 119 ALA A CA 1
ATOM 915 C C . ALA A 1 119 ? 2.629 3.478 -9.802 1.00 93.31 119 ALA A C 1
ATOM 917 O O . ALA A 1 119 ? 2.873 3.811 -10.955 1.00 93.31 119 ALA A O 1
ATOM 918 N N . PHE A 1 120 ? 2.780 4.310 -8.770 1.00 92.00 120 PHE A N 1
ATOM 919 C CA . PHE A 1 120 ? 3.296 5.674 -8.869 1.00 92.00 120 PHE A CA 1
ATOM 920 C C . PHE A 1 120 ? 4.736 5.700 -9.388 1.00 92.00 120 PHE A C 1
ATOM 922 O O . PHE A 1 120 ? 5.025 6.412 -10.343 1.00 92.00 120 PHE A O 1
ATOM 929 N N . GLU A 1 121 ? 5.619 4.883 -8.815 1.00 91.31 121 GLU A N 1
ATOM 930 C CA . GLU A 1 121 ? 7.027 4.804 -9.237 1.00 91.31 121 GLU A CA 1
ATOM 931 C C . GLU A 1 121 ? 7.198 4.226 -10.645 1.00 91.31 121 GLU A C 1
ATOM 933 O O . GLU A 1 121 ? 8.178 4.517 -11.322 1.00 91.31 121 GLU A O 1
ATOM 938 N N . CYS A 1 122 ? 6.230 3.435 -11.104 1.00 90.56 122 CYS A N 1
ATOM 939 C CA . CYS A 1 122 ? 6.233 2.838 -12.438 1.00 90.56 122 CYS A CA 1
ATOM 940 C C . CYS A 1 122 ? 5.440 3.656 -13.470 1.00 90.56 122 CYS A C 1
ATOM 942 O O . CYS A 1 122 ? 5.172 3.155 -14.558 1.00 90.56 122 CYS A O 1
ATOM 944 N N . ASP A 1 123 ? 5.028 4.885 -13.131 1.00 88.88 123 ASP A N 1
ATOM 945 C CA . ASP A 1 123 ? 4.220 5.772 -13.982 1.00 88.88 123 ASP A CA 1
ATOM 946 C C . ASP A 1 123 ? 2.914 5.116 -14.491 1.00 88.88 123 ASP A C 1
ATOM 948 O O . ASP A 1 123 ? 2.514 5.221 -15.652 1.00 88.88 123 ASP A O 1
ATOM 952 N N . ARG A 1 124 ? 2.232 4.375 -13.605 1.00 88.25 124 ARG A N 1
ATOM 953 C CA . ARG A 1 124 ? 0.954 3.670 -13.844 1.00 88.25 124 ARG A CA 1
ATOM 954 C C . ARG A 1 124 ? -0.149 4.039 -12.843 1.00 88.25 124 ARG A C 1
ATOM 956 O O . ARG A 1 124 ? -1.160 3.337 -12.752 1.00 88.25 124 ARG A O 1
ATOM 963 N N . SER A 1 125 ? 0.002 5.127 -12.087 1.00 81.44 125 SER A N 1
ATOM 964 C CA . SER A 1 125 ? -0.925 5.504 -11.002 1.00 81.44 125 SER A CA 1
ATOM 965 C C . SER A 1 125 ? -2.350 5.857 -11.458 1.00 81.44 125 SER A C 1
ATOM 967 O O . SER A 1 125 ? -3.286 5.791 -10.662 1.00 81.44 125 SER A O 1
ATOM 969 N N . TYR A 1 126 ? -2.545 6.167 -12.741 1.00 73.31 126 TYR A N 1
ATOM 970 C CA . TYR A 1 126 ? -3.812 6.648 -13.304 1.00 73.31 126 TYR A CA 1
ATOM 971 C C . TYR A 1 126 ? -4.876 5.561 -13.544 1.00 73.31 126 TYR A C 1
ATOM 973 O O . TYR A 1 126 ? -6.045 5.891 -13.746 1.00 73.31 126 TYR A O 1
ATOM 981 N N . GLN A 1 127 ? -4.519 4.269 -13.553 1.00 71.38 127 GLN A N 1
ATOM 982 C CA . GLN A 1 127 ? -5.450 3.167 -13.859 1.00 71.38 127 GLN A CA 1
ATOM 983 C C . GLN A 1 127 ? -5.204 1.925 -12.992 1.00 71.38 127 GLN A C 1
ATOM 985 O O . GLN A 1 127 ? -4.885 0.841 -13.479 1.00 71.38 127 GLN A O 1
ATOM 990 N N . ILE A 1 128 ? -5.398 2.062 -11.680 1.00 85.62 128 ILE A N 1
ATOM 991 C CA . ILE A 1 128 ? -5.188 0.954 -10.744 1.00 85.62 128 ILE A CA 1
ATOM 992 C C . ILE A 1 128 ? -6.496 0.219 -10.438 1.00 85.62 128 ILE A C 1
ATOM 994 O O . ILE A 1 128 ? -7.465 0.791 -9.936 1.00 85.62 128 ILE A O 1
ATOM 998 N N . SER A 1 129 ? -6.501 -1.099 -10.655 1.00 88.75 129 SER A N 1
ATOM 999 C CA . SER A 1 129 ? -7.530 -1.999 -10.123 1.00 88.75 129 SER A CA 1
ATOM 1000 C C . SER A 1 129 ? -7.041 -2.652 -8.827 1.00 88.75 129 SER A C 1
ATOM 1002 O O . SER A 1 129 ? -6.620 -3.811 -8.827 1.00 88.75 129 SER A O 1
ATOM 1004 N N . TYR A 1 130 ? -7.112 -1.923 -7.705 1.00 89.62 130 TYR A N 1
ATOM 1005 C CA . TYR A 1 130 ? -6.582 -2.381 -6.408 1.00 89.62 130 TYR A CA 1
ATOM 1006 C C . TYR A 1 130 ? -7.089 -3.770 -6.019 1.00 89.62 130 TYR A C 1
ATOM 1008 O O . TYR A 1 130 ? -6.321 -4.616 -5.575 1.00 89.62 130 TYR A O 1
ATOM 1016 N N . LEU A 1 131 ? -8.379 -4.045 -6.246 1.00 89.38 131 LEU A N 1
ATOM 1017 C CA . LEU A 1 131 ? -8.975 -5.341 -5.922 1.00 89.38 131 LEU A CA 1
ATOM 1018 C C . LEU A 1 131 ? -8.370 -6.487 -6.734 1.00 89.38 131 LEU A C 1
ATOM 1020 O O . LEU A 1 131 ? -8.166 -7.577 -6.202 1.00 89.38 131 LEU A O 1
ATOM 1024 N N . ARG A 1 132 ? -8.119 -6.267 -8.027 1.00 90.00 132 ARG A N 1
ATOM 1025 C CA . ARG A 1 132 ? -7.527 -7.290 -8.893 1.00 90.00 132 ARG A CA 1
ATOM 1026 C C . ARG A 1 132 ? -6.114 -7.626 -8.424 1.00 90.00 132 ARG A C 1
ATOM 1028 O O . ARG A 1 132 ? -5.778 -8.804 -8.319 1.00 90.00 132 ARG A O 1
ATOM 1035 N N . VAL A 1 133 ? -5.327 -6.596 -8.118 1.00 92.56 133 VAL A N 1
ATOM 1036 C CA . VAL A 1 133 ? -3.961 -6.751 -7.611 1.00 92.56 133 VAL A CA 1
ATOM 1037 C C . VAL A 1 133 ? -3.980 -7.476 -6.264 1.00 92.56 133 VAL A C 1
ATOM 1039 O O . VAL A 1 133 ? -3.377 -8.538 -6.138 1.00 92.56 133 VAL A O 1
ATOM 1042 N N . ALA A 1 134 ? -4.768 -6.992 -5.301 1.00 93.00 134 ALA A N 1
ATOM 1043 C CA . ALA A 1 134 ? -4.848 -7.553 -3.954 1.00 93.00 134 ALA A CA 1
ATOM 1044 C C . ALA A 1 134 ? -5.298 -9.024 -3.919 1.00 93.00 134 ALA A C 1
ATOM 1046 O O . ALA A 1 134 ? -4.726 -9.824 -3.183 1.00 93.00 134 ALA A O 1
ATOM 1047 N N . LYS A 1 135 ? -6.266 -9.424 -4.760 1.00 92.50 135 LYS A N 1
ATOM 1048 C CA . LYS A 1 135 ? -6.716 -10.829 -4.861 1.00 92.50 135 LYS A CA 1
ATOM 1049 C C . LYS A 1 135 ? -5.602 -11.802 -5.239 1.00 92.50 135 LYS A C 1
ATOM 1051 O O . LYS A 1 135 ? -5.675 -12.973 -4.883 1.00 92.50 135 LYS A O 1
ATOM 1056 N N . SER A 1 136 ? -4.605 -11.323 -5.972 1.00 92.94 136 SER A N 1
ATOM 105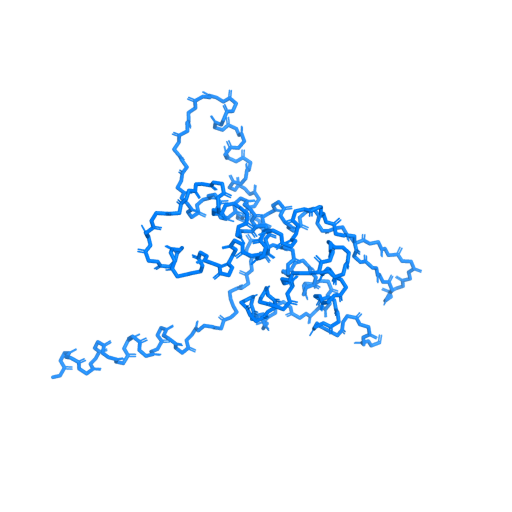7 C CA . SER A 1 136 ? -3.531 -12.152 -6.520 1.00 92.94 136 SER A CA 1
ATOM 1058 C C . SER A 1 136 ? -2.342 -12.290 -5.562 1.00 92.94 136 SER A C 1
ATOM 1060 O O . SER A 1 136 ? -1.428 -13.061 -5.826 1.00 92.94 136 SER A O 1
ATOM 1062 N N . ILE A 1 137 ? -2.366 -11.560 -4.442 1.00 92.19 137 ILE A N 1
ATOM 1063 C CA . ILE A 1 137 ? -1.307 -11.547 -3.426 1.00 92.19 137 ILE A CA 1
ATOM 1064 C C . ILE A 1 137 ? -1.511 -12.633 -2.355 1.00 92.19 137 ILE A C 1
ATOM 1066 O O . ILE A 1 137 ? -0.568 -13.000 -1.652 1.00 92.19 137 ILE A O 1
ATOM 1070 N N . ASN A 1 138 ? -2.728 -13.165 -2.211 1.00 87.81 138 ASN A N 1
ATOM 1071 C CA . ASN A 1 138 ? -3.033 -14.148 -1.175 1.00 87.81 138 ASN A CA 1
ATOM 1072 C C . ASN A 1 138 ? -2.135 -15.397 -1.294 1.00 87.81 138 ASN A C 1
ATOM 1074 O O . ASN A 1 138 ? -2.036 -16.003 -2.359 1.00 87.81 138 ASN A O 1
ATOM 1078 N N . GLY A 1 139 ? -1.499 -15.785 -0.187 1.00 86.81 139 GLY A N 1
ATOM 1079 C CA . GLY A 1 139 ? -0.578 -16.923 -0.125 1.00 86.81 139 GLY A CA 1
ATOM 1080 C C . GLY A 1 139 ? 0.863 -16.625 -0.558 1.00 86.81 139 GLY A C 1
ATOM 1081 O O . GLY A 1 139 ? 1.708 -17.513 -0.457 1.00 86.81 139 GLY A O 1
ATOM 1082 N N . LEU A 1 140 ? 1.176 -15.401 -0.997 1.00 94.00 140 LEU A N 1
ATOM 1083 C CA . LEU A 1 140 ? 2.552 -14.985 -1.273 1.00 94.00 140 LEU A CA 1
ATOM 1084 C C . LEU A 1 140 ? 3.275 -14.553 0.011 1.00 94.00 140 LEU A C 1
ATOM 1086 O O . LEU A 1 140 ? 2.667 -14.056 0.961 1.00 94.00 140 LEU A O 1
ATOM 1090 N N . SER A 1 141 ? 4.603 -14.697 0.023 1.00 96.56 141 SER A N 1
ATOM 1091 C CA . SER A 1 141 ? 5.444 -14.003 1.004 1.00 96.56 141 SER A CA 1
ATOM 1092 C C . SER A 1 141 ? 5.380 -12.492 0.772 1.00 96.56 141 SER A C 1
ATOM 1094 O O . SER A 1 141 ? 5.035 -12.050 -0.321 1.00 96.56 141 SER A O 1
ATOM 1096 N N . SER A 1 142 ? 5.762 -11.679 1.757 1.00 95.12 142 SER A N 1
ATOM 1097 C CA . SER A 1 142 ? 5.740 -10.218 1.612 1.00 95.12 142 SER A CA 1
ATOM 1098 C C . SER A 1 142 ? 6.571 -9.742 0.411 1.00 95.12 142 SER A C 1
ATOM 1100 O O . SER A 1 142 ? 6.085 -8.976 -0.416 1.00 95.12 142 SER A O 1
ATOM 1102 N N . GLN A 1 143 ? 7.781 -10.284 0.224 1.00 94.00 143 GLN A N 1
ATOM 1103 C CA . GLN A 1 143 ? 8.583 -9.956 -0.960 1.00 94.00 143 GLN A CA 1
ATOM 1104 C C . GLN A 1 143 ? 7.981 -10.523 -2.259 1.00 94.00 143 GLN A C 1
ATOM 1106 O O . GLN A 1 143 ? 8.040 -9.878 -3.300 1.00 94.00 143 GLN A O 1
ATOM 1111 N N . GLY A 1 144 ? 7.363 -11.708 -2.220 1.00 94.75 144 GLY A N 1
ATOM 1112 C CA . GLY A 1 144 ? 6.640 -12.242 -3.377 1.00 94.75 144 GLY A CA 1
ATOM 1113 C C . GLY A 1 144 ? 5.463 -11.351 -3.787 1.00 94.75 144 GLY A C 1
ATOM 1114 O O . GLY A 1 144 ? 5.246 -11.128 -4.973 1.00 94.75 144 GLY A O 1
ATOM 1115 N N . ALA A 1 145 ? 4.752 -10.791 -2.807 1.00 95.88 145 ALA A N 1
ATOM 1116 C CA . ALA A 1 145 ? 3.654 -9.860 -3.014 1.00 95.88 145 ALA A CA 1
ATOM 1117 C C . ALA A 1 145 ? 4.120 -8.570 -3.691 1.00 95.88 145 ALA A C 1
ATOM 1119 O O . ALA A 1 145 ? 3.529 -8.174 -4.691 1.00 95.88 145 ALA A O 1
ATOM 1120 N N . ILE A 1 146 ? 5.188 -7.934 -3.195 1.00 95.31 146 ILE A N 1
ATOM 1121 C CA . ILE A 1 146 ? 5.666 -6.681 -3.794 1.00 95.31 146 ILE A CA 1
ATOM 1122 C C . ILE A 1 146 ? 6.237 -6.893 -5.201 1.00 95.31 146 ILE A C 1
ATOM 1124 O O . ILE A 1 146 ? 5.976 -6.082 -6.086 1.00 95.31 146 ILE A O 1
ATOM 1128 N N . ASN A 1 147 ? 6.922 -8.018 -5.441 1.00 93.81 147 ASN A N 1
ATOM 1129 C CA . ASN A 1 147 ? 7.397 -8.381 -6.776 1.00 93.81 147 ASN A CA 1
ATOM 1130 C C . ASN A 1 147 ? 6.220 -8.587 -7.738 1.00 93.81 147 ASN A C 1
ATOM 1132 O O . ASN A 1 147 ? 6.238 -8.053 -8.840 1.00 93.81 147 ASN A O 1
ATOM 1136 N N . TYR A 1 148 ? 5.160 -9.277 -7.298 1.00 95.06 148 TYR A N 1
ATOM 1137 C CA . TYR A 1 148 ? 3.946 -9.430 -8.099 1.00 95.06 148 TYR A CA 1
ATOM 1138 C C . TYR A 1 148 ? 3.310 -8.076 -8.450 1.00 95.06 148 TYR A C 1
ATOM 1140 O O . TYR A 1 148 ? 2.884 -7.881 -9.586 1.00 95.06 148 TYR A O 1
ATOM 1148 N N . ILE A 1 149 ? 3.234 -7.135 -7.499 1.00 94.44 149 ILE A N 1
ATOM 1149 C CA . ILE A 1 149 ? 2.700 -5.790 -7.764 1.00 94.44 149 ILE A CA 1
ATOM 1150 C C . ILE A 1 149 ? 3.570 -5.071 -8.807 1.00 94.44 149 ILE A C 1
ATOM 1152 O O . ILE A 1 149 ? 3.026 -4.475 -9.734 1.00 94.44 149 ILE A O 1
ATOM 1156 N N . ALA A 1 150 ? 4.898 -5.143 -8.690 1.00 92.94 150 ALA A N 1
ATOM 1157 C CA . ALA A 1 150 ? 5.812 -4.515 -9.643 1.00 92.94 150 ALA A CA 1
ATOM 1158 C C . ALA A 1 150 ? 5.681 -5.111 -11.056 1.00 92.94 150 ALA A C 1
ATOM 1160 O O . ALA A 1 150 ? 5.560 -4.374 -12.034 1.00 92.94 150 ALA A O 1
ATOM 1161 N N . ASP A 1 151 ? 5.612 -6.439 -11.159 1.00 92.06 151 ASP A N 1
ATOM 1162 C CA . ASP A 1 151 ? 5.390 -7.136 -12.428 1.00 92.06 151 ASP A CA 1
ATOM 1163 C C . ASP A 1 151 ? 4.017 -6.792 -13.027 1.00 92.06 151 ASP A C 1
ATOM 1165 O O . ASP A 1 151 ? 3.885 -6.617 -14.237 1.00 92.06 151 ASP A O 1
ATOM 1169 N N . HIS A 1 152 ? 2.986 -6.639 -12.187 1.00 92.31 152 HIS A N 1
ATOM 1170 C CA . HIS A 1 152 ? 1.642 -6.259 -12.623 1.00 92.31 152 HIS A CA 1
ATOM 1171 C C . HIS A 1 152 ? 1.605 -4.896 -13.326 1.00 92.31 152 HIS A C 1
ATOM 1173 O O . HIS A 1 152 ? 0.816 -4.714 -14.254 1.00 92.31 152 HIS A O 1
ATOM 1179 N N . PHE A 1 153 ? 2.431 -3.946 -12.881 1.00 91.50 153 PHE A N 1
ATOM 1180 C CA . PHE A 1 153 ? 2.514 -2.603 -13.460 1.00 91.50 153 PHE A CA 1
ATOM 1181 C C . PHE A 1 153 ? 3.610 -2.450 -14.517 1.00 91.50 153 PHE A C 1
ATOM 1183 O O . PHE A 1 153 ? 3.810 -1.343 -15.012 1.00 91.50 153 PHE A O 1
ATOM 1190 N N . ASP A 1 154 ? 4.273 -3.545 -14.899 1.00 88.00 154 ASP A N 1
ATOM 1191 C CA . ASP A 1 154 ? 5.355 -3.539 -15.885 1.00 88.00 154 ASP A CA 1
ATOM 1192 C C . ASP A 1 154 ? 6.452 -2.517 -15.541 1.00 88.00 154 ASP A C 1
ATOM 1194 O O . ASP A 1 154 ? 6.925 -1.748 -16.376 1.00 88.00 154 ASP A O 1
ATOM 1198 N N . CYS A 1 155 ? 6.867 -2.505 -14.273 1.00 83.12 155 CYS A N 1
ATOM 1199 C CA . CYS A 1 155 ? 7.902 -1.604 -13.758 1.00 83.12 155 CYS A CA 1
ATOM 1200 C C . CYS A 1 155 ? 9.290 -1.801 -14.401 1.00 83.12 155 CYS A C 1
ATOM 1202 O O . CYS A 1 155 ? 10.219 -1.067 -14.083 1.00 83.12 155 CYS A O 1
ATOM 1204 N N . ASN A 1 156 ? 9.448 -2.800 -15.275 1.00 67.44 156 ASN A N 1
ATOM 1205 C CA . ASN A 1 156 ? 10.696 -3.144 -15.955 1.00 67.44 156 ASN A CA 1
ATOM 1206 C C . ASN A 1 156 ? 10.737 -2.679 -17.427 1.00 67.44 156 ASN A C 1
ATOM 1208 O O . ASN A 1 156 ? 11.663 -3.061 -18.145 1.00 67.44 156 ASN A O 1
ATOM 1212 N N . GLY A 1 157 ? 9.757 -1.899 -17.897 1.00 51.53 157 GLY A N 1
ATOM 1213 C CA . GLY A 1 157 ? 9.673 -1.462 -19.291 1.00 51.53 157 GLY A CA 1
ATOM 1214 C C . GLY A 1 157 ? 9.735 0.054 -19.464 1.00 51.53 157 GLY A C 1
ATOM 1215 O O . GLY A 1 157 ? 8.684 0.683 -19.414 1.00 51.53 157 GLY A O 1
ATOM 1216 N N . TYR A 1 158 ? 10.941 0.608 -19.668 1.00 39.91 158 TYR A N 1
ATOM 1217 C CA . TYR A 1 158 ? 11.407 1.357 -20.859 1.00 39.91 158 TYR A CA 1
ATOM 1218 C C . TYR A 1 158 ? 12.920 1.606 -20.781 1.00 39.91 158 TYR A C 1
ATOM 1220 O O . TYR A 1 158 ? 13.410 1.957 -19.689 1.00 39.91 158 TYR A O 1
#